Protein AF-A0AAX1L920-F1 (afdb_monomer)

Sequence (175 aa):
MSAHVWQLAPGLVCVRVVDLHGAIIKRVLVNVTGPQLYPQFIVGMAAKPRRCLRYFLGAFAADVTVYPSVESWAKEHAPAGSAGAGVDVRALESRWLGPLLAGEVTQKELTSQAAITGVVQAAEVARNELTGKPWYRVSVDCGLPVTLALPASTFPRPRPGTIVHGEVFMTGSAT

Nearest PDB structures (foldseek):
  6s1c-assembly2_E  TM=6.884E-01  e=4.121E+00  Saccharomyces cerevisiae S288C
  6s2f-assembly1_A  TM=7.501E-01  e=7.614E+00  Saccharomyces cerevisiae S288C
  5om7-assembly1_A  TM=3.266E-01  e=3.486E+00  Homo sapiens
  2r9y-assembly1_A  TM=3.079E-01  e=6.440E+00  Mus musculus
  1as4-assembly1_A  TM=2.930E-01  e=9.519E+00  Homo sapiens

Organism: NCBI:txid39791

Structure (mmCIF, N/CA/C/O backbone):
data_AF-A0AAX1L920-F1
#
_entry.id   AF-A0AAX1L920-F1
#
loop_
_atom_site.group_PDB
_atom_site.id
_atom_site.type_symbol
_atom_site.label_atom_id
_atom_site.label_alt_id
_atom_site.label_comp_id
_atom_site.label_asym_id
_atom_site.label_entity_id
_atom_site.label_seq_id
_atom_site.pdbx_PDB_ins_code
_atom_site.Cartn_x
_atom_site.Cartn_y
_atom_site.Cartn_z
_atom_site.occupancy
_atom_site.B_iso_or_equiv
_atom_site.auth_seq_id
_atom_site.auth_comp_id
_atom_site.auth_asym_id
_atom_site.auth_atom_id
_atom_site.pdbx_PDB_model_num
ATOM 1 N N . MET A 1 1 ? -1.193 -15.835 -8.349 1.00 85.25 1 MET A N 1
ATOM 2 C CA . MET A 1 1 ? -0.632 -14.502 -8.662 1.00 85.25 1 MET A CA 1
ATOM 3 C C . MET A 1 1 ? 0.865 -14.525 -8.390 1.00 85.25 1 MET A C 1
ATOM 5 O O . MET A 1 1 ? 1.302 -15.331 -7.576 1.00 85.25 1 MET A O 1
ATOM 9 N N . SER A 1 2 ? 1.646 -13.676 -9.051 1.00 92.12 2 SER A N 1
ATOM 10 C CA . SER A 1 2 ? 3.065 -13.453 -8.735 1.00 92.12 2 SER A CA 1
ATOM 11 C C . SER A 1 2 ? 3.446 -11.991 -8.951 1.00 92.12 2 SER A C 1
ATOM 13 O O . SER A 1 2 ? 2.766 -11.280 -9.687 1.00 92.12 2 SER A O 1
ATOM 15 N N . ALA A 1 3 ? 4.537 -11.542 -8.339 1.00 93.62 3 ALA A N 1
ATOM 16 C CA . ALA A 1 3 ? 5.082 -10.205 -8.543 1.00 93.62 3 ALA A CA 1
ATOM 17 C C . ALA A 1 3 ? 6.299 -10.251 -9.476 1.00 93.62 3 ALA A C 1
ATOM 19 O O . ALA A 1 3 ? 7.203 -11.063 -9.288 1.00 93.62 3 ALA A O 1
ATOM 20 N N . HIS A 1 4 ? 6.326 -9.385 -10.486 1.00 94.25 4 HIS A N 1
ATOM 21 C CA . HIS A 1 4 ? 7.479 -9.152 -11.356 1.00 94.25 4 HIS A CA 1
ATOM 22 C C . HIS A 1 4 ? 8.114 -7.822 -10.968 1.00 94.25 4 HIS A C 1
ATOM 24 O O . HIS A 1 4 ? 7.468 -6.775 -11.065 1.00 94.25 4 HIS A O 1
ATOM 30 N N . VAL A 1 5 ? 9.359 -7.879 -10.503 1.00 93.69 5 VAL A N 1
ATOM 31 C CA . VAL A 1 5 ? 10.010 -6.768 -9.809 1.00 93.69 5 VAL A CA 1
ATOM 32 C C . VAL A 1 5 ? 11.318 -6.393 -10.496 1.00 93.69 5 VAL A C 1
ATOM 34 O O . VAL A 1 5 ? 12.129 -7.258 -10.840 1.00 93.69 5 VAL A O 1
ATOM 37 N N . TRP A 1 6 ? 11.509 -5.089 -10.665 1.00 92.06 6 TRP A N 1
ATOM 38 C CA . TRP A 1 6 ? 12.692 -4.462 -11.257 1.00 92.06 6 TRP A CA 1
ATOM 39 C C . TRP A 1 6 ? 13.016 -3.204 -10.479 1.00 92.06 6 TRP A C 1
ATOM 41 O O . TRP A 1 6 ? 12.118 -2.480 -10.050 1.00 92.06 6 TRP A O 1
ATOM 51 N N . GLN A 1 7 ? 14.297 -2.924 -10.351 1.00 91.50 7 GLN A N 1
ATOM 52 C CA . GLN A 1 7 ? 14.788 -1.729 -9.705 1.00 91.50 7 GLN A CA 1
ATOM 53 C C . GLN A 1 7 ? 14.771 -0.553 -10.685 1.00 91.50 7 GLN A C 1
ATOM 55 O O . GLN A 1 7 ? 15.333 -0.654 -11.768 1.00 91.50 7 GLN A O 1
ATOM 60 N N . LEU A 1 8 ? 14.135 0.559 -10.311 1.00 88.12 8 LEU A N 1
ATOM 61 C CA . LEU A 1 8 ? 14.178 1.807 -11.087 1.00 88.12 8 LEU A CA 1
ATOM 62 C C . LEU A 1 8 ? 15.271 2.753 -10.583 1.00 88.12 8 LEU A C 1
ATOM 64 O O . LEU A 1 8 ? 15.829 3.513 -11.362 1.00 88.12 8 LEU A O 1
ATOM 68 N N . ALA A 1 9 ? 15.574 2.697 -9.287 1.00 86.75 9 ALA A N 1
ATOM 69 C CA . ALA A 1 9 ? 16.644 3.447 -8.637 1.00 86.75 9 ALA A CA 1
ATOM 70 C C . ALA A 1 9 ? 17.142 2.670 -7.399 1.00 86.75 9 ALA A C 1
ATOM 72 O O . ALA A 1 9 ? 16.460 1.747 -6.940 1.00 86.75 9 ALA A O 1
ATOM 73 N N . PRO A 1 10 ? 18.319 2.979 -6.825 1.00 86.19 10 PRO A N 1
ATOM 74 C CA . PRO A 1 10 ? 18.742 2.471 -5.513 1.00 86.19 10 PRO A CA 1
ATOM 75 C C . PRO A 1 10 ? 17.611 2.498 -4.472 1.00 86.19 10 PRO A C 1
ATOM 77 O O . PRO A 1 10 ? 17.107 3.559 -4.131 1.00 86.19 10 PRO A O 1
ATOM 80 N N . GLY A 1 11 ? 17.180 1.321 -4.005 1.00 90.81 11 GLY A N 1
ATOM 81 C CA . GLY A 1 11 ? 16.119 1.183 -2.996 1.00 90.81 11 GLY A CA 1
ATOM 82 C C . GLY A 1 11 ? 14.674 1.318 -3.496 1.00 90.81 11 GLY A C 1
ATOM 83 O O . GLY A 1 11 ? 13.769 1.025 -2.722 1.00 90.81 11 GLY A O 1
ATOM 84 N N . LEU A 1 12 ? 14.436 1.677 -4.764 1.00 93.88 12 LEU A N 1
ATOM 85 C CA . LEU A 1 12 ? 13.095 1.849 -5.339 1.00 93.88 12 LEU A CA 1
ATOM 86 C C . LEU A 1 12 ? 12.853 0.865 -6.488 1.00 93.88 12 LEU A C 1
ATOM 88 O O . LEU A 1 12 ? 13.589 0.837 -7.481 1.00 93.88 12 LEU A O 1
ATOM 92 N N . VAL A 1 13 ? 11.782 0.081 -6.382 1.00 94.25 13 VAL A N 1
ATOM 93 C CA . VAL A 1 13 ? 11.406 -0.921 -7.384 1.00 94.25 13 VAL A CA 1
ATOM 94 C C . VAL A 1 13 ? 10.030 -0.644 -7.974 1.00 94.25 13 VAL A C 1
ATOM 96 O O . VAL A 1 13 ? 9.131 -0.148 -7.299 1.00 94.25 13 VAL A O 1
ATOM 99 N N . CYS A 1 14 ? 9.843 -1.023 -9.235 1.00 93.50 14 CYS A N 1
ATOM 100 C CA . CYS A 1 14 ? 8.522 -1.185 -9.821 1.00 93.50 14 CYS A CA 1
ATOM 101 C C . CYS A 1 14 ? 8.067 -2.628 -9.608 1.00 93.50 14 CYS A C 1
ATOM 103 O O . CYS A 1 14 ? 8.700 -3.570 -10.091 1.00 93.50 14 CYS A O 1
ATOM 105 N N . VAL A 1 15 ? 6.950 -2.793 -8.905 1.00 95.00 15 VAL A N 1
ATOM 106 C CA . VAL A 1 15 ? 6.288 -4.078 -8.700 1.00 95.00 15 VAL A CA 1
ATOM 107 C C . VAL A 1 15 ? 5.116 -4.166 -9.662 1.00 95.00 15 VAL A C 1
ATOM 109 O O . VAL A 1 15 ? 4.197 -3.347 -9.619 1.00 95.00 15 VAL A O 1
ATOM 112 N N . ARG A 1 16 ? 5.130 -5.175 -10.533 1.00 94.31 16 ARG A N 1
ATOM 113 C CA . ARG A 1 16 ? 3.974 -5.551 -11.350 1.00 94.31 16 ARG A CA 1
ATOM 114 C C . ARG A 1 16 ? 3.344 -6.791 -10.743 1.00 94.31 16 ARG A C 1
ATOM 116 O O . ARG A 1 16 ? 3.983 -7.840 -10.713 1.00 94.31 16 ARG A O 1
ATOM 123 N N . VAL A 1 17 ? 2.113 -6.676 -10.264 1.00 93.31 17 VAL A N 1
ATOM 124 C CA . VAL A 1 17 ? 1.342 -7.831 -9.802 1.00 93.31 17 VAL A CA 1
ATOM 125 C C . VAL A 1 17 ? 0.670 -8.459 -11.008 1.00 93.31 17 VAL A C 1
ATOM 127 O O . VAL A 1 17 ? 0.015 -7.769 -11.788 1.00 93.31 17 VAL A O 1
ATOM 130 N N . VAL A 1 18 ? 0.878 -9.758 -11.168 1.00 93.69 18 VAL A N 1
ATOM 131 C CA . VAL A 1 18 ? 0.466 -10.528 -12.336 1.00 93.69 18 VAL A CA 1
ATOM 132 C C . VAL A 1 18 ? -0.430 -11.678 -11.889 1.00 93.69 18 VAL A C 1
ATOM 134 O O . VAL A 1 18 ? -0.163 -12.330 -10.869 1.00 93.69 18 VAL A O 1
ATOM 137 N N . ASP A 1 19 ? -1.502 -11.920 -12.636 1.00 91.50 19 ASP A N 1
ATOM 138 C CA . ASP A 1 19 ? -2.401 -13.049 -12.409 1.00 91.50 19 ASP A CA 1
ATOM 139 C C . ASP A 1 19 ? -1.774 -14.394 -12.844 1.00 91.50 19 ASP A C 1
ATOM 141 O O . ASP A 1 19 ? -0.564 -14.505 -13.057 1.00 91.50 19 ASP A O 1
ATOM 145 N N . LEU A 1 20 ? -2.577 -15.461 -12.897 1.00 88.44 20 LEU A N 1
ATOM 146 C CA . LEU A 1 20 ? -2.112 -16.786 -13.330 1.00 88.44 20 LEU A CA 1
ATOM 147 C C . LEU A 1 20 ? -1.902 -16.892 -14.851 1.00 88.44 20 LEU A C 1
ATOM 149 O O . LEU A 1 20 ? -1.167 -17.773 -15.290 1.00 88.44 20 LEU A O 1
ATOM 153 N N . HIS A 1 21 ? -2.507 -15.999 -15.636 1.00 89.12 21 HIS A N 1
ATOM 154 C CA . HIS A 1 21 ? -2.454 -15.978 -17.099 1.00 89.12 21 HIS A CA 1
ATOM 155 C C . HIS A 1 21 ? -1.385 -15.024 -17.649 1.00 89.12 21 HIS A C 1
ATOM 157 O O . HIS A 1 21 ? -1.159 -14.980 -18.856 1.00 89.12 21 HIS A O 1
ATOM 163 N N . GLY A 1 22 ? -0.700 -14.275 -16.783 1.00 84.88 22 GLY A N 1
ATOM 164 C CA . GLY A 1 22 ? 0.319 -13.310 -17.188 1.00 84.88 22 GLY A CA 1
ATOM 165 C C . GLY A 1 22 ? -0.207 -11.882 -17.360 1.00 84.88 22 GLY A C 1
ATOM 166 O O . GLY A 1 22 ? 0.579 -10.994 -17.699 1.00 84.88 22 GLY A O 1
ATOM 167 N N . ALA A 1 23 ? -1.494 -11.629 -17.098 1.00 91.31 23 ALA A N 1
ATOM 168 C CA . ALA A 1 23 ? -2.071 -10.296 -17.179 1.00 91.31 23 ALA A CA 1
ATOM 169 C C . ALA A 1 23 ? -1.664 -9.451 -15.965 1.00 91.31 23 ALA A C 1
ATOM 171 O O . ALA A 1 23 ? -1.627 -9.917 -14.822 1.00 91.31 23 ALA A O 1
ATOM 172 N N . ILE A 1 24 ? -1.334 -8.185 -16.218 1.00 91.19 24 ILE A N 1
ATOM 173 C CA . ILE A 1 24 ? -0.936 -7.244 -15.169 1.00 91.19 24 ILE A CA 1
ATOM 174 C C . ILE A 1 24 ? -2.198 -6.759 -14.457 1.00 91.19 24 ILE A C 1
ATOM 176 O O . ILE A 1 24 ? -2.987 -6.023 -15.039 1.00 91.19 24 ILE A O 1
ATOM 180 N N . ILE A 1 25 ? -2.335 -7.125 -13.184 1.00 91.81 25 ILE A N 1
ATOM 181 C CA . ILE A 1 25 ? -3.413 -6.668 -12.300 1.00 91.81 25 ILE A CA 1
ATOM 182 C C . ILE A 1 25 ? -3.124 -5.241 -11.827 1.00 91.81 25 ILE A C 1
ATOM 184 O O . ILE A 1 25 ? -3.997 -4.378 -11.820 1.00 91.81 25 ILE A O 1
ATOM 188 N N . LYS A 1 26 ? -1.879 -4.980 -11.408 1.00 92.12 26 LYS A N 1
ATOM 189 C CA . LYS A 1 26 ? -1.498 -3.693 -10.819 1.00 92.12 26 LYS A CA 1
ATOM 190 C C . LYS A 1 26 ? -0.023 -3.384 -11.018 1.00 92.12 26 LYS A C 1
ATOM 192 O O . LYS A 1 26 ? 0.807 -4.288 -11.135 1.00 92.12 26 LYS A O 1
ATOM 197 N N . ARG A 1 27 ? 0.307 -2.094 -11.006 1.00 93.56 27 ARG A N 1
ATOM 198 C CA . ARG A 1 27 ? 1.680 -1.585 -10.966 1.00 93.56 27 ARG A CA 1
ATOM 199 C C . ARG A 1 27 ? 1.807 -0.607 -9.806 1.00 93.56 27 ARG A C 1
ATOM 201 O O . ARG A 1 27 ? 0.948 0.255 -9.651 1.00 93.56 27 ARG A O 1
ATOM 208 N N . VAL A 1 28 ? 2.866 -0.733 -9.016 1.00 94.88 28 VAL A N 1
ATOM 209 C CA . VAL A 1 28 ? 3.131 0.165 -7.885 1.00 94.88 28 VAL A CA 1
ATOM 210 C C . VAL A 1 28 ? 4.637 0.356 -7.700 1.00 94.88 28 VAL A C 1
ATOM 212 O O . VAL A 1 28 ? 5.413 -0.573 -7.937 1.00 94.88 28 VAL A O 1
ATOM 215 N N . LEU A 1 29 ? 5.056 1.570 -7.331 1.00 95.62 29 LEU A N 1
ATOM 216 C CA . LEU A 1 29 ? 6.435 1.861 -6.934 1.00 95.62 29 LEU A CA 1
ATOM 217 C C . LEU A 1 29 ? 6.600 1.642 -5.441 1.00 95.62 29 LEU A C 1
ATOM 219 O O . LEU A 1 29 ? 5.746 2.048 -4.661 1.00 95.62 29 LEU A O 1
ATOM 223 N N . VAL A 1 30 ? 7.683 0.979 -5.053 1.00 96.75 30 VAL A N 1
ATOM 224 C CA . VAL A 1 30 ? 7.831 0.435 -3.706 1.00 96.75 30 VAL A CA 1
ATOM 225 C C . VAL A 1 30 ? 9.271 0.582 -3.228 1.00 96.75 30 VAL A C 1
ATOM 227 O O . VAL A 1 30 ? 10.200 0.246 -3.962 1.00 96.75 30 VAL A O 1
ATOM 230 N N . ASN A 1 31 ? 9.456 1.051 -1.992 1.00 96.62 31 ASN A N 1
ATOM 231 C CA . ASN A 1 31 ? 10.765 1.046 -1.344 1.00 96.62 31 ASN A CA 1
ATOM 232 C C . ASN A 1 31 ? 11.112 -0.359 -0.835 1.00 96.62 31 ASN A C 1
ATOM 234 O O . ASN A 1 31 ? 10.268 -1.056 -0.275 1.00 96.62 31 ASN A O 1
ATOM 238 N N . VAL A 1 32 ? 12.363 -0.775 -1.002 1.00 95.06 32 VAL A N 1
ATOM 239 C CA . VAL A 1 32 ? 12.861 -2.087 -0.567 1.00 95.06 32 VAL A CA 1
ATOM 240 C C . VAL A 1 32 ? 14.163 -1.937 0.209 1.00 95.06 32 VAL A C 1
ATOM 242 O O . VAL A 1 32 ? 14.987 -1.078 -0.092 1.00 95.06 32 VAL A O 1
ATOM 245 N N . THR A 1 33 ? 14.383 -2.817 1.183 1.00 87.94 33 THR A N 1
ATOM 246 C CA . THR A 1 33 ? 15.608 -2.831 2.001 1.00 87.94 33 THR A CA 1
ATOM 247 C C . THR A 1 33 ? 16.757 -3.620 1.365 1.00 87.94 33 THR A C 1
ATOM 249 O O . THR A 1 33 ? 17.911 -3.397 1.710 1.00 87.94 33 THR A O 1
ATOM 252 N N . GLY A 1 34 ? 16.468 -4.514 0.414 1.00 87.44 34 GLY A N 1
ATOM 253 C CA . GLY A 1 34 ? 17.470 -5.282 -0.334 1.00 87.44 34 GLY A CA 1
ATOM 254 C C . GLY A 1 34 ? 17.419 -4.990 -1.834 1.00 87.44 34 GLY A C 1
ATOM 255 O O . GLY A 1 34 ? 16.925 -5.834 -2.571 1.00 87.44 34 GLY A O 1
ATOM 256 N N . PRO A 1 35 ? 17.866 -3.822 -2.325 1.00 87.81 35 PRO A N 1
ATOM 257 C CA . PRO A 1 35 ? 17.784 -3.475 -3.748 1.00 87.81 35 PRO A CA 1
ATOM 258 C C . PRO A 1 35 ? 18.561 -4.424 -4.674 1.00 87.81 35 PRO A C 1
ATOM 260 O O . PRO A 1 35 ? 18.089 -4.719 -5.766 1.00 87.81 35 PRO A O 1
ATOM 263 N N . GLN A 1 36 ? 19.691 -4.974 -4.217 1.00 87.88 36 GLN A N 1
ATOM 264 C CA . GLN A 1 36 ? 20.548 -5.922 -4.950 1.00 87.88 36 GLN A CA 1
ATOM 265 C C . GLN A 1 36 ? 19.838 -7.219 -5.358 1.00 87.88 36 GLN A C 1
ATOM 267 O O . GLN A 1 36 ? 20.315 -7.984 -6.189 1.00 87.88 36 GLN A O 1
ATOM 272 N N . LEU A 1 37 ? 18.691 -7.480 -4.739 1.00 87.75 37 LEU A N 1
ATOM 273 C CA . LEU A 1 37 ? 17.842 -8.622 -5.014 1.00 87.75 37 LEU A CA 1
ATOM 274 C C . LEU A 1 37 ? 17.065 -8.494 -6.325 1.00 87.75 37 LEU A C 1
ATOM 276 O O . LEU A 1 37 ? 16.432 -9.475 -6.724 1.00 87.75 37 LEU A O 1
ATOM 280 N N . TYR A 1 38 ? 17.062 -7.320 -6.956 1.00 90.06 38 TYR A N 1
ATOM 281 C CA . TYR A 1 38 ? 16.257 -7.021 -8.132 1.00 90.06 38 TYR A CA 1
ATOM 282 C C . TYR A 1 38 ? 17.140 -6.493 -9.268 1.00 90.06 38 TYR A C 1
ATOM 284 O O . TYR A 1 38 ? 18.037 -5.688 -9.027 1.00 90.06 38 TYR A O 1
ATOM 292 N N . PRO A 1 39 ? 16.892 -6.915 -10.517 1.00 88.56 39 PRO A N 1
ATOM 293 C CA . PRO A 1 39 ? 17.635 -6.408 -11.662 1.00 88.56 39 PRO A CA 1
ATOM 294 C C . PRO A 1 39 ? 17.304 -4.931 -11.901 1.00 88.56 39 PRO A C 1
ATOM 296 O O . PRO A 1 39 ? 16.141 -4.528 -11.798 1.00 88.56 39 PRO A O 1
ATOM 299 N N . GLN A 1 40 ? 18.316 -4.137 -12.247 1.00 84.31 40 GLN A N 1
ATOM 300 C CA . GLN A 1 40 ? 18.138 -2.734 -12.616 1.00 84.31 40 GLN A CA 1
ATOM 301 C C . GLN A 1 40 ? 17.472 -2.606 -13.982 1.00 84.31 40 GLN A C 1
ATOM 303 O O . GLN A 1 40 ? 17.884 -3.224 -14.964 1.00 84.31 40 GLN A O 1
ATOM 308 N N . PHE A 1 41 ? 16.426 -1.791 -14.032 1.00 76.25 41 PHE A N 1
ATOM 309 C CA . PHE A 1 41 ? 15.775 -1.390 -15.259 1.00 76.25 41 PHE A CA 1
ATOM 310 C C . PHE A 1 41 ? 16.574 -0.256 -15.895 1.00 76.25 41 PHE A C 1
ATOM 312 O O . PHE A 1 41 ? 16.572 0.880 -15.416 1.00 76.25 41 PHE A O 1
ATOM 319 N N . ILE A 1 42 ? 17.236 -0.583 -16.999 1.00 67.25 42 ILE A N 1
ATOM 320 C CA . ILE A 1 42 ? 17.942 0.374 -17.842 1.00 67.25 42 ILE A CA 1
ATOM 321 C C . ILE A 1 42 ? 17.070 0.598 -19.078 1.00 67.25 42 ILE A C 1
ATOM 323 O O . ILE A 1 42 ? 16.761 -0.350 -19.803 1.00 67.25 42 ILE A O 1
ATOM 327 N N . VAL A 1 43 ? 16.645 1.844 -19.303 1.00 56.59 43 VAL A N 1
ATOM 328 C CA . VAL A 1 43 ? 15.851 2.224 -20.481 1.00 56.59 43 VAL A CA 1
ATOM 329 C C . VAL A 1 43 ? 16.619 1.817 -21.744 1.00 56.59 43 VAL A C 1
ATOM 331 O O . VAL A 1 43 ? 17.773 2.196 -21.916 1.00 56.59 43 VAL A O 1
ATOM 334 N N . GLY A 1 44 ? 15.992 1.010 -22.605 1.00 54.84 44 GLY A N 1
ATOM 335 C CA . GLY A 1 44 ? 16.615 0.470 -23.821 1.00 54.84 44 GLY A CA 1
ATOM 336 C C . GLY A 1 44 ? 17.275 -0.907 -23.668 1.00 54.84 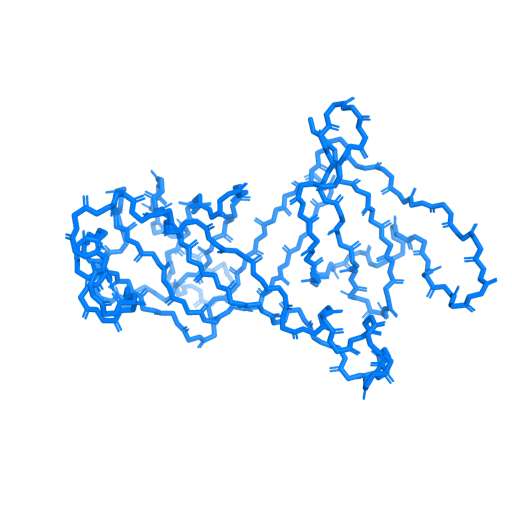44 GLY A C 1
ATOM 337 O O . GLY A 1 44 ? 17.655 -1.497 -24.675 1.00 54.84 44 GLY A O 1
ATOM 338 N N . MET A 1 45 ? 17.357 -1.471 -22.456 1.00 55.94 45 MET A N 1
ATOM 339 C CA . MET A 1 45 ? 17.816 -2.848 -22.243 1.00 55.94 45 MET A CA 1
ATOM 340 C C . MET A 1 45 ? 16.681 -3.754 -21.762 1.00 55.94 45 MET A C 1
ATOM 342 O O . MET A 1 45 ? 15.988 -3.468 -20.787 1.00 55.94 45 MET A O 1
ATOM 346 N N . ALA A 1 46 ? 16.522 -4.902 -22.422 1.00 57.09 46 ALA A N 1
ATOM 347 C CA . ALA A 1 46 ? 15.567 -5.934 -22.035 1.00 57.09 46 ALA A CA 1
ATOM 348 C C . ALA A 1 46 ? 16.076 -6.741 -20.822 1.00 57.09 46 ALA A C 1
ATOM 350 O O . ALA A 1 46 ? 16.416 -7.919 -20.933 1.00 57.09 46 ALA A O 1
ATOM 351 N N . ALA A 1 47 ? 16.147 -6.117 -19.645 1.00 68.50 47 ALA A N 1
ATOM 352 C CA . ALA A 1 47 ? 16.354 -6.853 -18.401 1.00 68.50 47 ALA A CA 1
ATOM 353 C C . ALA A 1 47 ? 15.090 -7.669 -18.079 1.00 68.50 47 ALA A C 1
ATOM 355 O O . ALA A 1 47 ? 13.985 -7.134 -18.130 1.00 68.50 47 ALA A O 1
ATOM 356 N N . LYS A 1 48 ? 15.233 -8.964 -17.757 1.00 82.75 48 LYS A N 1
ATOM 357 C CA . LYS A 1 48 ? 14.120 -9.815 -17.285 1.00 82.75 48 LYS A CA 1
ATOM 358 C C . LYS A 1 48 ? 13.793 -9.495 -15.821 1.00 82.75 48 LYS A C 1
ATOM 360 O O . LYS A 1 48 ? 14.715 -9.198 -15.068 1.00 82.75 48 LYS A O 1
ATOM 365 N N . PRO A 1 49 ? 12.523 -9.589 -15.385 1.00 88.94 49 PRO A N 1
ATOM 366 C CA . PRO A 1 49 ? 12.164 -9.255 -14.012 1.00 88.94 49 PRO A CA 1
ATOM 367 C C . PRO A 1 49 ? 12.652 -10.336 -13.082 1.00 88.94 49 PRO A C 1
ATOM 369 O O . PRO A 1 49 ? 12.668 -11.515 -13.447 1.00 88.94 49 PRO A O 1
ATOM 372 N N . ARG A 1 50 ? 12.867 -9.969 -11.821 1.00 91.81 50 ARG A N 1
ATOM 373 C CA . ARG A 1 50 ? 12.774 -10.982 -10.783 1.00 91.81 50 ARG A CA 1
ATOM 374 C C . ARG A 1 50 ? 11.309 -11.351 -10.589 1.00 91.81 50 ARG A C 1
ATOM 376 O O . ARG A 1 50 ? 10.486 -10.503 -10.250 1.00 91.81 50 ARG A O 1
ATOM 383 N N . ARG A 1 51 ? 10.992 -12.629 -10.776 1.00 93.50 51 ARG A N 1
ATOM 384 C CA . ARG A 1 51 ? 9.687 -13.192 -10.427 1.00 93.50 51 ARG A CA 1
ATOM 385 C C . ARG A 1 51 ? 9.686 -13.629 -8.963 1.00 93.50 51 ARG A C 1
ATOM 387 O O . ARG A 1 51 ? 10.529 -14.418 -8.547 1.00 93.50 51 ARG A O 1
ATOM 394 N N . CYS A 1 52 ? 8.713 -13.146 -8.205 1.00 92.94 52 CYS A N 1
ATOM 395 C CA . CYS A 1 52 ? 8.486 -13.471 -6.802 1.00 92.94 52 CYS A CA 1
ATOM 396 C C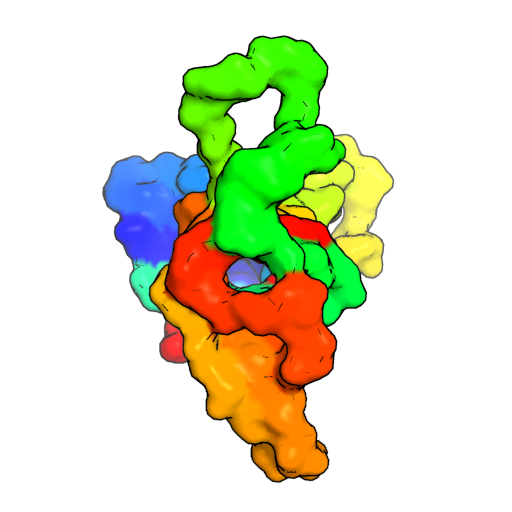 . CYS A 1 52 ? 7.115 -14.143 -6.664 1.00 92.94 52 CYS A C 1
ATOM 398 O O . CYS A 1 52 ? 6.090 -13.545 -6.994 1.00 92.94 52 CYS A O 1
ATOM 400 N N . LEU A 1 53 ? 7.084 -15.390 -6.185 1.00 91.69 53 LEU A N 1
ATOM 401 C CA . LEU A 1 53 ? 5.825 -16.102 -5.912 1.00 91.69 53 LEU A CA 1
ATOM 402 C C . LEU A 1 53 ? 5.149 -15.603 -4.631 1.00 91.69 53 LEU A C 1
ATOM 404 O O . LEU A 1 53 ? 3.929 -15.641 -4.518 1.00 91.69 53 LEU A O 1
ATOM 408 N N . ARG A 1 54 ? 5.950 -15.113 -3.683 1.00 91.31 54 ARG A N 1
ATOM 409 C CA . ARG A 1 54 ? 5.503 -14.455 -2.458 1.00 91.31 54 ARG A CA 1
ATOM 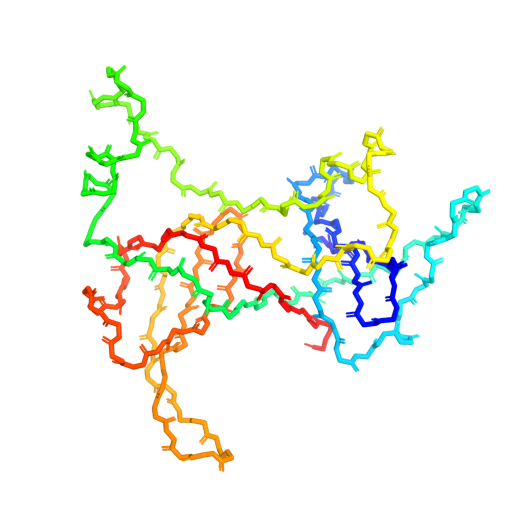410 C C . ARG A 1 54 ? 6.130 -13.070 -2.433 1.00 91.31 54 ARG A C 1
ATOM 412 O O . ARG A 1 54 ? 7.344 -12.939 -2.576 1.00 91.31 54 ARG A O 1
ATOM 419 N N . TYR A 1 55 ? 5.288 -12.052 -2.350 1.00 94.00 55 TYR A N 1
ATOM 420 C CA . TYR A 1 55 ? 5.709 -10.664 -2.251 1.00 94.00 55 TYR A CA 1
ATOM 421 C C . TYR A 1 55 ? 4.710 -9.937 -1.363 1.00 94.00 55 TYR A C 1
ATOM 423 O O . TYR A 1 55 ? 3.506 -9.988 -1.613 1.00 94.00 55 TYR A O 1
ATOM 431 N N . PHE A 1 56 ? 5.209 -9.304 -0.313 1.00 94.88 56 PHE A N 1
ATOM 432 C CA . PHE A 1 56 ? 4.410 -8.620 0.688 1.00 94.88 56 PHE A CA 1
ATOM 433 C C . PHE A 1 56 ? 4.493 -7.123 0.447 1.00 94.88 56 PHE A C 1
ATOM 435 O O . PHE A 1 56 ? 5.591 -6.578 0.334 1.00 94.88 56 PHE A O 1
ATOM 442 N N . LEU A 1 57 ? 3.335 -6.472 0.374 1.00 97.06 57 LEU A N 1
ATOM 443 C CA . LEU A 1 57 ? 3.233 -5.022 0.291 1.00 97.06 57 LEU A CA 1
ATOM 444 C C . LEU A 1 57 ? 2.952 -4.456 1.680 1.00 97.06 57 LEU A C 1
ATOM 446 O O . LEU A 1 57 ? 2.034 -4.891 2.380 1.00 97.06 57 LEU A O 1
ATOM 450 N N . GLY A 1 58 ? 3.750 -3.471 2.059 1.00 97.38 58 GLY A N 1
ATOM 451 C CA . GLY A 1 58 ? 3.524 -2.632 3.219 1.00 97.38 58 GLY A CA 1
ATOM 452 C C . GLY A 1 58 ? 3.389 -1.170 2.812 1.00 97.38 58 GLY A C 1
ATOM 453 O O . GLY A 1 58 ? 3.724 -0.783 1.692 1.00 97.38 58 GLY A O 1
ATOM 454 N N . ALA A 1 59 ? 2.913 -0.350 3.734 1.00 98.00 59 ALA A N 1
ATOM 455 C CA . ALA A 1 59 ? 2.774 1.079 3.537 1.00 98.00 59 ALA A CA 1
ATOM 456 C C . ALA A 1 59 ? 2.911 1.820 4.871 1.00 98.00 59 ALA A C 1
ATOM 458 O O . ALA A 1 59 ? 2.500 1.312 5.916 1.00 98.00 59 ALA A O 1
ATOM 459 N N . PHE A 1 60 ? 3.449 3.034 4.825 1.00 96.06 60 PHE A N 1
ATOM 460 C CA . PHE A 1 60 ? 3.435 3.980 5.940 1.00 96.06 60 PHE A CA 1
ATOM 461 C C . PHE A 1 60 ? 2.523 5.145 5.575 1.00 96.06 60 PHE A C 1
ATOM 463 O O . PHE A 1 60 ? 2.655 5.699 4.483 1.00 96.06 60 PHE A O 1
ATOM 470 N N . ALA A 1 61 ? 1.608 5.512 6.469 1.00 96.19 61 ALA A N 1
ATOM 471 C CA . ALA A 1 61 ? 0.747 6.667 6.251 1.00 96.19 61 ALA A CA 1
ATOM 472 C C . ALA A 1 61 ? 1.554 7.968 6.208 1.00 96.19 61 ALA A C 1
ATOM 474 O O . ALA A 1 61 ? 2.320 8.252 7.129 1.00 96.19 61 ALA A O 1
ATOM 475 N N . ALA A 1 62 ? 1.367 8.737 5.135 1.00 94.31 62 ALA A N 1
ATOM 476 C CA . ALA A 1 62 ? 1.848 10.109 5.030 1.00 94.31 62 ALA A CA 1
ATOM 477 C C . ALA A 1 62 ? 0.730 11.073 5.443 1.00 94.31 62 ALA A C 1
ATOM 479 O O . ALA A 1 62 ? 0.916 11.883 6.345 1.00 94.31 62 ALA A O 1
ATOM 480 N N . ASP A 1 63 ? -0.441 10.909 4.829 1.00 95.44 63 ASP A N 1
ATOM 481 C CA . ASP A 1 63 ? -1.664 11.642 5.143 1.00 95.44 63 ASP A CA 1
ATOM 482 C C . ASP A 1 63 ? -2.856 10.721 4.867 1.00 95.44 63 ASP A C 1
ATOM 484 O O . ASP A 1 63 ? -3.245 10.527 3.720 1.00 95.44 63 ASP A O 1
ATOM 488 N N . VAL A 1 64 ? -3.355 10.040 5.902 1.00 96.88 64 VAL A N 1
ATOM 489 C CA . VAL A 1 64 ? -4.412 9.027 5.767 1.00 96.88 64 VAL A CA 1
ATOM 490 C C . VAL A 1 64 ? -5.524 9.308 6.758 1.00 96.88 64 VAL A C 1
ATOM 492 O O . VAL A 1 64 ? -5.298 9.368 7.969 1.00 96.88 64 VAL A O 1
ATOM 495 N N . THR A 1 65 ? -6.741 9.352 6.228 1.00 97.25 65 THR A N 1
ATOM 496 C CA . THR A 1 65 ? -7.977 9.452 6.995 1.00 97.25 65 THR A CA 1
ATOM 497 C C . THR A 1 65 ? -8.646 8.086 7.083 1.00 97.25 65 THR A C 1
ATOM 499 O O . THR A 1 65 ? -8.678 7.313 6.121 1.00 97.25 65 THR A O 1
ATOM 502 N N . VAL A 1 66 ? -9.180 7.776 8.265 1.00 97.50 66 VAL A N 1
ATOM 503 C CA . VAL A 1 66 ? -10.011 6.590 8.480 1.00 97.50 66 VAL A CA 1
ATOM 504 C C . VAL A 1 66 ? -11.469 7.019 8.463 1.00 97.50 66 VAL A C 1
ATOM 506 O O . VAL A 1 66 ? -11.871 7.912 9.199 1.00 97.50 66 VAL A O 1
ATOM 509 N N . TYR A 1 67 ? -12.283 6.346 7.668 1.00 96.31 67 TYR A N 1
ATOM 510 C CA . TYR A 1 67 ? -13.718 6.556 7.605 1.00 96.31 67 TYR A CA 1
ATOM 511 C C . TYR A 1 67 ? -14.443 5.401 8.297 1.00 96.31 67 TYR A C 1
ATOM 513 O O . TYR A 1 67 ? -14.054 4.237 8.147 1.00 96.31 67 TYR A O 1
ATOM 521 N N . PRO A 1 68 ? -15.523 5.682 9.043 1.00 94.75 68 PRO A N 1
ATOM 522 C CA . PRO A 1 68 ? -16.253 4.656 9.776 1.00 94.75 68 PRO A CA 1
ATOM 523 C C . PRO A 1 68 ? -16.955 3.642 8.861 1.00 94.75 68 PRO A C 1
ATOM 525 O O . PRO A 1 68 ? -17.210 2.526 9.310 1.00 94.75 68 PRO A O 1
ATOM 528 N N . SER A 1 69 ? -17.259 4.013 7.611 1.00 90.94 69 SER A N 1
ATOM 529 C CA . SER A 1 69 ? -17.905 3.149 6.620 1.00 90.94 69 SER A CA 1
ATOM 530 C C . SER A 1 69 ? -17.691 3.651 5.185 1.00 90.94 69 SER A C 1
ATOM 532 O O . SER A 1 69 ? -17.235 4.780 4.975 1.00 90.94 69 SER A O 1
ATOM 534 N N . VAL A 1 70 ? -18.063 2.825 4.199 1.00 89.44 70 VAL A N 1
ATOM 535 C CA . VAL A 1 70 ? -18.065 3.189 2.770 1.00 89.44 70 VAL A CA 1
ATOM 536 C C . VAL A 1 70 ? -18.968 4.390 2.507 1.00 89.44 70 VAL A C 1
ATOM 538 O O . VAL A 1 70 ? -18.590 5.285 1.762 1.00 89.44 70 VAL A O 1
ATOM 541 N N . GLU A 1 71 ? -20.134 4.459 3.149 1.00 88.38 71 GLU A N 1
ATOM 542 C CA . GLU A 1 71 ? -21.082 5.561 2.967 1.00 88.38 71 GLU A CA 1
ATOM 543 C C . GLU A 1 71 ? -20.504 6.885 3.469 1.00 88.38 71 GLU A C 1
ATOM 545 O O . GLU A 1 71 ? -20.727 7.927 2.857 1.00 88.38 71 GLU A O 1
ATOM 550 N N . SER A 1 72 ? -19.753 6.859 4.576 1.00 90.31 72 SER A N 1
ATOM 551 C CA . SER A 1 72 ? -19.086 8.056 5.094 1.00 90.31 72 SER A CA 1
ATOM 552 C C . SER A 1 72 ? -18.007 8.554 4.142 1.00 90.31 72 SER A C 1
ATOM 554 O O . SER A 1 72 ? -17.933 9.752 3.903 1.00 90.31 72 SER A O 1
ATOM 556 N N . TRP A 1 73 ? -17.203 7.645 3.591 1.00 92.50 73 TRP A N 1
ATOM 557 C CA . TRP A 1 73 ? -16.192 7.976 2.589 1.00 92.50 73 TRP A CA 1
ATOM 558 C C . TRP A 1 73 ? -16.836 8.512 1.298 1.00 92.50 73 TRP A C 1
ATOM 560 O O . TRP A 1 73 ? -16.427 9.537 0.756 1.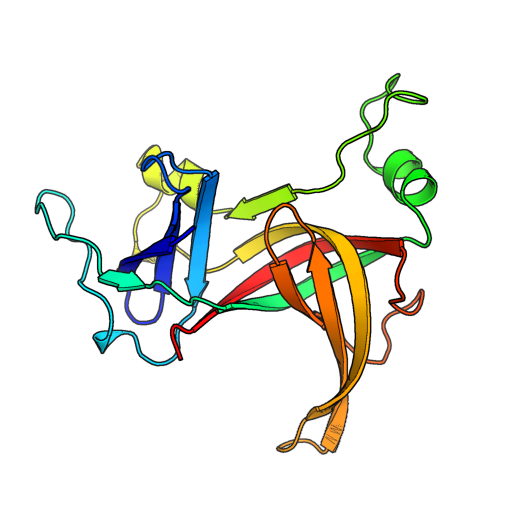00 92.50 73 TRP A O 1
ATOM 570 N N . ALA A 1 74 ? -17.916 7.874 0.840 1.00 89.00 74 ALA A N 1
ATOM 571 C CA . ALA A 1 74 ? -18.599 8.238 -0.396 1.00 89.00 74 ALA A CA 1
ATOM 572 C C . ALA A 1 74 ? -19.215 9.644 -0.347 1.00 89.00 74 ALA A C 1
ATOM 574 O O . ALA A 1 74 ? -19.239 10.327 -1.365 1.00 89.00 74 ALA A O 1
ATOM 575 N N . LYS A 1 75 ? -19.672 10.111 0.822 1.00 87.94 75 LYS A N 1
ATOM 576 C CA . LYS A 1 75 ? -20.185 11.485 0.984 1.00 87.94 75 LYS A CA 1
ATOM 577 C C . LYS A 1 75 ? -19.157 12.555 0.628 1.00 87.94 75 LYS A C 1
ATOM 579 O O . LYS A 1 75 ? -19.548 13.634 0.198 1.00 87.94 75 LYS A O 1
ATOM 584 N N . GLU A 1 76 ? -17.877 12.267 0.832 1.00 87.25 76 GLU A N 1
ATOM 585 C CA . GLU A 1 76 ? -16.804 13.231 0.612 1.00 87.25 76 GLU A CA 1
ATOM 586 C C . GLU A 1 76 ? -16.114 13.047 -0.740 1.00 87.25 76 GLU A C 1
ATOM 588 O O . GLU A 1 76 ? -15.508 13.995 -1.233 1.00 87.25 76 GLU A O 1
ATOM 593 N N . HIS A 1 77 ? -16.114 11.836 -1.310 1.00 84.94 77 HIS A N 1
ATOM 594 C CA . HIS A 1 77 ? -15.234 11.502 -2.442 1.00 84.94 77 HIS A CA 1
ATOM 595 C C . HIS A 1 77 ? -15.953 10.879 -3.639 1.00 84.94 77 HIS A C 1
ATOM 597 O O . HIS A 1 77 ? -15.367 10.783 -4.718 1.00 84.94 77 HIS A O 1
ATOM 603 N N . ALA A 1 78 ? -17.202 10.436 -3.486 1.00 71.44 78 ALA A N 1
ATOM 604 C CA . ALA A 1 78 ? -17.922 9.858 -4.608 1.00 71.44 78 ALA A CA 1
ATOM 605 C C . ALA A 1 78 ? -18.342 10.959 -5.604 1.00 71.44 78 ALA A C 1
ATOM 607 O O . ALA A 1 78 ? -18.735 12.052 -5.182 1.00 71.44 78 ALA A O 1
ATOM 608 N N . PRO A 1 79 ? -18.292 10.692 -6.923 1.00 67.06 79 PRO A N 1
ATOM 609 C CA . PRO A 1 79 ? -18.792 11.621 -7.928 1.00 67.06 79 PRO A CA 1
ATOM 610 C C . PRO A 1 79 ? -20.240 12.031 -7.638 1.00 67.06 79 PRO A C 1
ATOM 612 O O . PRO A 1 79 ? -21.069 11.206 -7.243 1.00 67.06 79 PRO A O 1
ATOM 615 N N . ALA A 1 80 ? -20.570 13.302 -7.870 1.00 62.03 80 ALA A N 1
ATOM 616 C CA . ALA A 1 80 ? -21.937 13.783 -7.706 1.00 62.03 80 ALA A CA 1
ATOM 617 C C . ALA A 1 80 ? -22.909 12.912 -8.529 1.00 62.03 80 ALA A C 1
ATOM 619 O O . ALA A 1 80 ? -22.773 12.798 -9.746 1.00 62.03 80 ALA A O 1
ATOM 620 N N . GLY A 1 81 ? -23.876 12.278 -7.856 1.00 56.75 81 GLY A N 1
ATOM 621 C CA . GLY A 1 81 ? -24.882 11.415 -8.488 1.00 56.75 81 GLY A CA 1
ATOM 622 C C . GLY A 1 81 ? -24.622 9.904 -8.421 1.00 56.75 81 GLY A C 1
ATOM 623 O O . GLY A 1 81 ? -25.487 9.145 -8.846 1.00 56.75 81 GLY A O 1
ATOM 624 N N . SER A 1 82 ? -23.510 9.431 -7.842 1.00 57.56 82 SER A N 1
ATOM 625 C CA . SER A 1 82 ? -23.261 7.987 -7.649 1.00 57.56 82 SER A CA 1
ATOM 626 C C . SER A 1 82 ? -23.810 7.424 -6.328 1.00 57.56 82 SER A C 1
ATOM 628 O O . SER A 1 82 ? -23.453 6.315 -5.925 1.00 57.56 82 SER A O 1
ATOM 630 N N . ALA A 1 83 ? -24.667 8.178 -5.631 1.00 44.75 83 ALA A N 1
ATOM 631 C CA . ALA A 1 83 ? -25.311 7.738 -4.398 1.00 44.75 83 ALA A CA 1
ATOM 632 C C . ALA A 1 83 ? -26.230 6.536 -4.686 1.00 44.75 83 ALA A C 1
ATOM 634 O O . ALA A 1 83 ? -27.306 6.690 -5.254 1.00 44.75 83 ALA A O 1
ATOM 635 N N . GLY A 1 84 ? -25.787 5.334 -4.310 1.00 50.84 84 GLY A N 1
ATOM 636 C CA . GLY A 1 84 ? -26.544 4.086 -4.468 1.00 50.84 84 GLY A CA 1
ATOM 637 C C . GLY A 1 84 ? -25.945 3.080 -5.453 1.00 50.84 84 GLY A C 1
ATOM 638 O O . GLY A 1 84 ? -26.355 1.922 -5.444 1.00 50.84 84 GLY A O 1
ATOM 639 N N . ALA A 1 85 ? -24.944 3.465 -6.250 1.00 52.53 85 ALA A N 1
ATOM 640 C CA . ALA A 1 85 ? -24.112 2.494 -6.954 1.00 52.53 85 ALA A CA 1
ATOM 641 C C . ALA A 1 85 ? -23.079 1.946 -5.961 1.00 52.53 85 ALA A C 1
ATOM 643 O O . ALA A 1 85 ? -22.473 2.724 -5.228 1.00 52.53 85 ALA A O 1
ATOM 644 N N . GLY A 1 86 ? -22.882 0.628 -5.903 1.00 61.00 86 GLY A N 1
ATOM 645 C CA . GLY A 1 86 ? -21.819 0.019 -5.102 1.00 61.00 86 GLY A CA 1
ATOM 646 C C . GLY A 1 86 ? -20.450 0.510 -5.573 1.00 61.00 86 GLY A C 1
ATOM 647 O O . GLY A 1 86 ? -19.868 -0.084 -6.476 1.00 61.00 86 GLY A O 1
ATOM 648 N N . VAL A 1 87 ? -19.975 1.623 -5.006 1.00 67.00 87 VAL A N 1
ATOM 649 C CA . VAL A 1 87 ? -18.689 2.226 -5.356 1.00 67.00 87 VAL A CA 1
ATOM 650 C C . VAL A 1 87 ? -17.596 1.267 -4.915 1.00 67.00 87 VAL A C 1
ATOM 652 O O . VAL A 1 87 ? -17.488 0.948 -3.729 1.00 67.00 87 VAL A O 1
ATOM 655 N N . ASP A 1 88 ? -16.788 0.802 -5.866 1.00 79.69 88 ASP A N 1
ATOM 656 C CA . ASP A 1 88 ? -15.585 0.060 -5.521 1.00 79.69 88 ASP A CA 1
ATOM 657 C C . ASP A 1 88 ? -14.569 1.031 -4.917 1.00 79.69 88 ASP A C 1
ATOM 659 O O . ASP A 1 88 ? -13.952 1.839 -5.609 1.00 79.69 88 ASP A O 1
ATOM 663 N N . VAL A 1 89 ? -14.434 0.973 -3.595 1.00 87.19 89 VAL A N 1
ATOM 664 C CA . VAL A 1 89 ? -13.510 1.812 -2.823 1.00 87.19 89 VAL A CA 1
ATOM 665 C C . VAL A 1 89 ? -12.073 1.289 -2.864 1.00 87.19 89 VAL A C 1
ATOM 667 O O . VAL A 1 89 ? -11.208 1.812 -2.171 1.00 87.19 89 VAL A O 1
ATOM 670 N N . ARG A 1 90 ? -11.790 0.220 -3.615 1.00 93.69 90 ARG A N 1
ATOM 671 C CA . ARG A 1 90 ? -10.470 -0.414 -3.662 1.00 93.69 90 ARG A CA 1
ATOM 672 C C . ARG A 1 90 ? -9.589 0.237 -4.723 1.00 93.69 90 ARG A C 1
ATOM 674 O O . ARG A 1 90 ? -9.668 -0.081 -5.907 1.00 93.69 90 ARG A O 1
ATOM 681 N N . ALA A 1 91 ? -8.687 1.105 -4.282 1.00 93.81 91 ALA A N 1
ATOM 682 C CA . ALA A 1 91 ? -7.740 1.782 -5.155 1.00 93.81 91 ALA A CA 1
ATOM 683 C C . ALA A 1 91 ? -6.332 1.811 -4.550 1.00 93.81 91 ALA A C 1
ATOM 685 O O . ALA A 1 91 ? -6.138 2.027 -3.358 1.00 93.81 91 ALA A O 1
ATOM 686 N N . LEU A 1 92 ? -5.326 1.624 -5.399 1.00 96.00 92 LEU A N 1
ATOM 687 C CA . LEU A 1 92 ? -3.919 1.795 -5.043 1.00 96.00 92 LEU A CA 1
ATOM 688 C C . LEU A 1 92 ? -3.184 2.363 -6.247 1.00 96.00 92 LEU A C 1
ATOM 690 O O . LEU A 1 92 ? -2.994 1.661 -7.234 1.00 96.00 92 LEU A O 1
ATOM 694 N N . GLU A 1 93 ? -2.773 3.615 -6.208 1.00 94.62 93 GLU A N 1
ATOM 695 C CA . GLU A 1 93 ? -2.245 4.292 -7.388 1.00 94.62 93 GLU A CA 1
ATOM 696 C C . GLU A 1 93 ? -0.911 4.933 -7.067 1.00 94.62 93 GLU A C 1
ATOM 698 O O . GLU A 1 93 ? -0.810 5.804 -6.211 1.00 94.62 93 GLU A O 1
ATOM 703 N N . SER A 1 94 ? 0.145 4.487 -7.747 1.00 94.25 94 SER A N 1
ATOM 704 C CA . SER A 1 94 ? 1.445 5.128 -7.592 1.00 94.25 94 SER A CA 1
ATOM 705 C C . SER A 1 94 ? 1.442 6.465 -8.315 1.00 94.25 94 SER A C 1
ATOM 707 O O . SER A 1 94 ? 1.218 6.519 -9.526 1.00 94.25 94 SER A O 1
ATOM 709 N N . ARG A 1 95 ? 1.773 7.521 -7.573 1.00 93.31 95 ARG A N 1
ATOM 710 C CA . ARG A 1 95 ? 1.742 8.906 -8.048 1.00 93.31 95 ARG A CA 1
ATOM 711 C C . ARG A 1 95 ? 2.635 9.145 -9.267 1.00 93.31 95 ARG A C 1
ATOM 713 O O . ARG A 1 95 ? 2.299 9.936 -10.139 1.00 93.31 95 ARG A O 1
ATOM 720 N N . TRP A 1 96 ? 3.761 8.438 -9.341 1.00 91.88 96 TRP A N 1
ATOM 721 C CA . TRP A 1 96 ? 4.815 8.715 -10.320 1.00 91.88 96 TRP A CA 1
ATOM 722 C C . TRP A 1 96 ? 4.835 7.775 -11.525 1.00 91.88 96 TRP A C 1
ATOM 724 O O . TRP A 1 96 ? 5.592 8.013 -12.461 1.00 91.88 96 TRP A O 1
ATOM 734 N N . LEU A 1 97 ? 4.019 6.713 -11.548 1.00 88.19 97 LEU A N 1
ATOM 735 C CA . LEU A 1 97 ? 4.036 5.771 -12.676 1.00 88.19 97 LEU A CA 1
ATOM 736 C C . LEU A 1 97 ? 3.513 6.388 -13.973 1.00 88.19 97 LEU A C 1
ATOM 738 O O . LEU A 1 97 ? 4.099 6.136 -15.020 1.00 88.19 97 LEU A O 1
ATOM 742 N N . GLY A 1 98 ? 2.430 7.166 -13.913 1.00 88.25 98 GLY A N 1
ATOM 743 C CA . GLY A 1 98 ? 1.879 7.860 -15.082 1.00 88.25 98 GLY A CA 1
ATOM 744 C C . GLY A 1 98 ? 2.892 8.833 -15.697 1.00 88.25 98 GLY A C 1
ATOM 745 O O . GLY A 1 98 ? 3.296 8.608 -16.838 1.00 88.25 98 GLY A O 1
ATOM 746 N N . PRO A 1 99 ? 3.385 9.823 -14.925 1.00 91.00 99 PRO A N 1
ATOM 747 C CA . PRO A 1 99 ? 4.394 10.773 -15.396 1.00 91.00 99 PRO A CA 1
ATOM 748 C C . PRO A 1 99 ? 5.675 10.102 -15.913 1.00 91.00 99 PRO A C 1
ATOM 750 O O . PRO A 1 99 ? 6.212 10.497 -16.946 1.00 91.00 99 PRO A O 1
ATOM 753 N N . LEU A 1 100 ? 6.154 9.038 -15.250 1.00 87.38 100 LEU A N 1
ATOM 754 C CA . LEU A 1 100 ? 7.337 8.297 -15.704 1.00 87.38 100 LEU A CA 1
ATOM 755 C C . LEU A 1 100 ? 7.108 7.639 -17.071 1.00 87.38 100 LEU A C 1
ATOM 757 O O . LEU A 1 100 ? 7.992 7.661 -17.922 1.00 87.38 100 LEU A O 1
ATOM 761 N N . LEU A 1 101 ? 5.937 7.029 -17.282 1.00 85.12 101 LEU A N 1
ATOM 762 C CA . LEU A 1 101 ? 5.595 6.379 -18.551 1.00 85.12 101 LEU A CA 1
ATOM 763 C C . LEU A 1 101 ? 5.349 7.391 -19.676 1.00 85.12 101 LEU A C 1
ATOM 765 O O . LEU A 1 101 ? 5.615 7.069 -20.832 1.00 85.12 101 LEU A O 1
ATOM 769 N N . ALA A 1 102 ? 4.876 8.591 -19.340 1.00 88.00 102 ALA A N 1
ATOM 770 C CA . ALA A 1 102 ? 4.740 9.710 -20.267 1.00 88.00 102 ALA A CA 1
ATOM 771 C C . ALA A 1 102 ? 6.087 10.387 -20.599 1.00 88.00 102 ALA A C 1
ATOM 773 O O . ALA A 1 102 ? 6.159 11.177 -21.536 1.00 88.00 102 ALA A O 1
ATOM 774 N N . GLY A 1 103 ? 7.161 10.065 -19.867 1.00 86.88 103 GLY A N 1
ATOM 775 C CA . GLY A 1 103 ? 8.475 10.693 -20.031 1.00 86.88 103 GLY A CA 1
ATOM 776 C C . GLY A 1 103 ? 8.566 12.104 -19.442 1.00 86.88 103 GLY A C 1
ATOM 777 O O . GLY A 1 103 ? 9.499 12.834 -19.760 1.00 86.88 103 GLY A O 1
ATOM 778 N N . GLU A 1 104 ? 7.614 12.486 -18.589 1.00 91.25 104 GLU A N 1
ATOM 779 C CA . GLU A 1 104 ? 7.530 13.813 -17.963 1.00 91.25 104 GLU A CA 1
ATOM 780 C C . GLU A 1 104 ? 8.482 13.963 -16.772 1.00 91.25 104 GLU A C 1
ATOM 782 O O . GLU A 1 104 ? 8.864 15.075 -16.421 1.00 91.25 104 GLU A O 1
ATOM 787 N N . VAL A 1 105 ? 8.869 12.843 -16.155 1.00 89.94 105 VAL A N 1
ATOM 788 C CA . VAL A 1 105 ? 9.803 12.798 -15.023 1.00 89.94 105 VAL A CA 1
ATOM 789 C C . VAL A 1 105 ? 10.888 11.757 -15.253 1.00 89.94 105 VAL A C 1
ATOM 791 O O . VAL A 1 105 ? 10.701 10.751 -15.942 1.00 89.94 105 VAL A O 1
ATOM 794 N N . THR A 1 106 ? 12.034 11.974 -14.622 1.00 86.44 106 THR A N 1
ATOM 795 C CA . THR A 1 106 ? 13.169 11.054 -14.649 1.00 86.44 106 THR A CA 1
ATOM 796 C C . THR A 1 106 ? 13.160 10.103 -13.452 1.00 86.44 106 THR A C 1
ATOM 798 O O . THR A 1 106 ? 12.486 10.321 -12.446 1.00 86.44 106 THR A O 1
ATOM 801 N N . GLN A 1 107 ? 13.984 9.050 -13.507 1.00 83.38 107 GLN A N 1
ATOM 802 C CA . GLN A 1 107 ? 14.148 8.106 -12.391 1.00 83.38 107 GLN A CA 1
ATOM 803 C C . GLN A 1 107 ? 14.589 8.769 -11.072 1.00 83.38 107 GLN A C 1
ATOM 805 O O . GLN A 1 107 ? 14.342 8.211 -10.006 1.00 83.38 107 GLN A O 1
ATOM 810 N N . LYS A 1 108 ? 15.232 9.944 -11.131 1.00 84.69 108 LYS A N 1
ATOM 811 C CA . LYS A 1 108 ? 15.733 10.668 -9.951 1.00 84.69 108 LYS A CA 1
ATOM 812 C C . LYS A 1 108 ? 14.629 11.348 -9.141 1.00 84.69 108 LYS A C 1
ATOM 814 O O . LYS A 1 108 ? 14.850 11.665 -7.980 1.00 84.69 108 LYS A O 1
ATOM 819 N N . GLU A 1 109 ? 13.472 11.574 -9.750 1.00 88.12 109 GLU A N 1
ATOM 820 C CA . GLU A 1 109 ? 12.338 12.277 -9.137 1.00 88.12 109 GLU A CA 1
ATOM 821 C C . GLU A 1 109 ? 11.333 11.307 -8.503 1.00 88.12 109 GLU A C 1
ATOM 823 O O . GLU A 1 109 ? 10.403 11.716 -7.813 1.00 88.12 109 GLU A O 1
ATOM 828 N N . LEU A 1 110 ? 11.516 10.0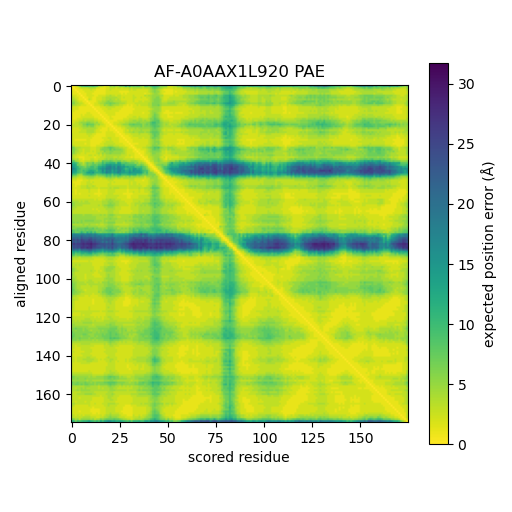03 -8.728 1.00 91.19 110 LEU A N 1
ATOM 829 C CA . LEU A 1 110 ? 10.578 8.985 -8.287 1.00 91.19 110 LEU A CA 1
ATOM 830 C C . LEU A 1 110 ? 10.639 8.774 -6.774 1.00 91.19 110 LEU A C 1
ATOM 832 O O . LEU A 1 110 ? 11.707 8.609 -6.185 1.00 91.19 110 LEU A O 1
ATOM 836 N N . THR A 1 111 ? 9.463 8.641 -6.166 1.00 94.38 111 THR A N 1
ATOM 837 C CA . THR A 1 111 ? 9.304 8.138 -4.798 1.00 94.38 111 THR A CA 1
ATOM 838 C C . THR A 1 111 ? 8.334 6.957 -4.775 1.00 94.38 111 THR A C 1
ATOM 840 O O . THR A 1 111 ? 7.661 6.660 -5.765 1.00 94.38 111 THR A O 1
ATOM 843 N N . SER A 1 112 ? 8.230 6.271 -3.636 1.00 96.38 112 SER A N 1
ATOM 844 C CA . SER A 1 112 ? 7.225 5.219 -3.429 1.00 96.38 112 SER A CA 1
ATOM 845 C C . SER A 1 112 ? 5.851 5.762 -3.014 1.00 96.38 112 SER A C 1
ATOM 847 O O . SER A 1 112 ? 5.024 5.008 -2.500 1.00 96.38 112 SER A O 1
ATOM 849 N N . GLN A 1 113 ? 5.610 7.064 -3.203 1.00 97.50 113 GLN A N 1
ATOM 850 C CA . GLN A 1 113 ? 4.338 7.686 -2.862 1.00 97.50 113 GLN A CA 1
ATOM 851 C C . GLN A 1 113 ? 3.199 7.115 -3.716 1.00 97.50 113 GLN A C 1
ATOM 853 O O . GLN A 1 113 ? 3.316 6.958 -4.942 1.00 97.50 113 GLN A O 1
ATOM 858 N N . ALA A 1 114 ? 2.091 6.811 -3.052 1.00 97.56 114 ALA A N 1
ATOM 859 C CA . ALA A 1 114 ? 0.882 6.300 -3.665 1.00 97.56 114 ALA A CA 1
ATOM 860 C C . ALA A 1 114 ? -0.364 6.823 -2.946 1.00 97.56 114 ALA A C 1
ATOM 862 O O . ALA A 1 114 ? -0.352 6.998 -1.728 1.00 97.56 114 ALA A O 1
ATOM 863 N N . ALA A 1 115 ? -1.444 6.982 -3.701 1.00 96.94 115 ALA A N 1
ATOM 864 C CA . ALA A 1 115 ? -2.781 7.121 -3.155 1.00 96.94 115 ALA A CA 1
ATOM 865 C C . ALA A 1 115 ? -3.341 5.724 -2.859 1.00 96.94 115 ALA A C 1
ATOM 867 O O . ALA A 1 115 ? -3.234 4.811 -3.685 1.00 96.94 115 ALA A O 1
ATOM 868 N N . ILE A 1 116 ? -3.937 5.540 -1.686 1.00 97.06 116 ILE A N 1
ATOM 869 C CA . ILE A 1 116 ? -4.597 4.300 -1.282 1.00 97.06 116 ILE A CA 1
ATOM 870 C C . ILE A 1 116 ? -6.036 4.592 -0.875 1.00 97.06 116 ILE A C 1
ATOM 872 O O . ILE A 1 116 ? -6.316 5.551 -0.165 1.00 97.06 116 ILE A O 1
ATOM 876 N N . THR A 1 117 ? -6.946 3.727 -1.302 1.00 97.12 117 THR A N 1
ATOM 877 C CA . THR A 1 117 ? -8.285 3.586 -0.734 1.00 97.12 117 THR A CA 1
ATOM 878 C C . THR A 1 117 ? -8.551 2.104 -0.544 1.00 97.12 117 THR A C 1
ATOM 880 O O . THR A 1 117 ? -8.293 1.302 -1.445 1.00 97.12 117 THR A O 1
ATOM 883 N N . GLY A 1 118 ? -9.007 1.698 0.633 1.00 96.62 118 GLY A N 1
ATOM 884 C CA . GLY A 1 118 ? -9.258 0.285 0.868 1.00 96.62 118 GLY A CA 1
ATOM 885 C C . GLY A 1 118 ? -9.999 -0.007 2.153 1.00 96.62 118 GLY A C 1
ATOM 886 O O . GLY A 1 118 ? -10.081 0.818 3.063 1.00 96.62 118 GLY A O 1
ATOM 887 N N . VAL A 1 119 ? -10.528 -1.224 2.217 1.00 97.19 119 VAL A N 1
ATOM 888 C CA . VAL A 1 119 ? -11.279 -1.721 3.366 1.00 97.19 119 VAL A CA 1
ATOM 889 C C . VAL A 1 119 ? -10.310 -2.337 4.361 1.00 97.19 119 VAL A C 1
ATOM 891 O O . VAL A 1 119 ? -9.515 -3.213 4.012 1.00 97.19 119 VAL A O 1
ATOM 894 N N . VAL A 1 120 ? -10.393 -1.921 5.619 1.00 98.06 120 VAL A N 1
ATOM 895 C CA . VAL A 1 120 ? -9.668 -2.566 6.710 1.00 98.06 120 VAL A CA 1
ATOM 896 C C . VAL A 1 120 ? -10.235 -3.967 6.924 1.00 98.06 120 VAL A C 1
ATOM 898 O O . VAL A 1 120 ? -11.422 -4.131 7.198 1.00 98.06 120 VAL A O 1
ATOM 901 N N . GLN A 1 121 ? -9.373 -4.974 6.828 1.00 98.12 121 GLN A N 1
ATOM 902 C CA . GLN A 1 121 ? -9.687 -6.379 7.099 1.00 98.12 121 GLN A CA 1
ATOM 903 C C . GLN A 1 121 ? -9.347 -6.758 8.542 1.00 98.12 121 GLN A C 1
ATOM 905 O O . GLN A 1 121 ? -10.073 -7.511 9.183 1.00 98.12 121 GLN A O 1
ATOM 910 N N . ALA A 1 122 ? -8.256 -6.206 9.074 1.00 98.06 122 ALA A N 1
ATOM 911 C CA . ALA A 1 122 ? -7.817 -6.412 10.449 1.00 98.06 122 ALA A CA 1
ATOM 912 C C . ALA A 1 122 ? -7.007 -5.207 10.934 1.00 98.06 122 ALA A C 1
ATOM 914 O O . ALA A 1 122 ? -6.352 -4.537 10.137 1.00 98.06 122 ALA A O 1
ATOM 915 N N . ALA A 1 123 ? -7.027 -4.943 12.238 1.00 97.75 123 ALA A N 1
ATOM 916 C CA . ALA A 1 123 ? -6.205 -3.910 12.856 1.00 97.75 123 ALA A CA 1
ATOM 917 C C . ALA A 1 123 ? -5.766 -4.356 14.251 1.00 97.75 123 ALA A C 1
ATOM 919 O O . ALA A 1 123 ? -6.600 -4.690 15.094 1.00 97.75 123 ALA A O 1
ATOM 920 N N . GLU A 1 124 ? -4.461 -4.325 14.501 1.00 97.50 124 GLU A N 1
ATOM 921 C CA . GLU A 1 124 ? -3.861 -4.636 15.797 1.00 97.50 124 GLU A CA 1
ATOM 922 C C . GLU A 1 124 ? -2.973 -3.483 16.269 1.00 97.50 124 GLU A C 1
ATOM 924 O O . GLU A 1 124 ? -2.419 -2.737 15.460 1.00 97.50 124 GLU A O 1
ATOM 929 N N . VAL A 1 125 ? -2.849 -3.312 17.587 1.00 97.12 125 VAL A N 1
ATOM 930 C CA . VAL A 1 125 ? -1.880 -2.369 18.156 1.00 97.12 125 VAL A CA 1
ATOM 931 C C . VAL A 1 125 ? -0.551 -3.098 18.280 1.00 97.12 125 VAL A C 1
ATOM 933 O O . VAL A 1 125 ? -0.432 -4.056 19.039 1.00 97.12 125 VAL A O 1
ATOM 936 N N . ALA A 1 126 ? 0.444 -2.627 17.544 1.00 96.38 126 ALA A N 1
ATOM 937 C CA . ALA A 1 126 ? 1.817 -3.083 17.628 1.00 96.38 126 ALA A CA 1
ATOM 938 C C . ALA A 1 126 ? 2.668 -2.056 18.384 1.00 96.38 126 ALA A C 1
ATOM 940 O O . ALA A 1 126 ? 2.285 -0.896 18.570 1.00 96.38 126 ALA A O 1
ATOM 941 N N . ARG A 1 127 ? 3.850 -2.482 18.829 1.00 96.25 127 ARG A N 1
ATOM 942 C CA . ARG A 1 127 ? 4.824 -1.619 19.498 1.00 96.25 127 ARG A CA 1
ATOM 943 C C . ARG A 1 127 ? 6.061 -1.505 18.626 1.00 96.25 127 ARG A C 1
ATOM 945 O O . ARG A 1 127 ? 6.563 -2.503 18.126 1.00 96.25 127 ARG A O 1
ATOM 952 N N . ASN A 1 128 ? 6.538 -0.287 18.407 1.00 92.62 128 ASN A N 1
ATOM 953 C CA . ASN A 1 128 ? 7.813 -0.077 17.741 1.00 92.62 128 ASN A CA 1
ATOM 954 C C . ASN A 1 128 ? 8.933 -0.476 18.715 1.00 92.62 128 ASN A C 1
ATOM 956 O O . ASN A 1 128 ? 9.039 0.110 19.789 1.00 92.62 128 ASN A O 1
ATOM 960 N N . GLU A 1 129 ? 9.746 -1.467 18.356 1.00 94.31 129 GLU A N 1
ATOM 961 C CA . GLU A 1 129 ? 10.776 -2.021 19.249 1.00 94.31 129 GLU A CA 1
ATOM 962 C C . GLU A 1 129 ? 11.891 -1.018 19.574 1.00 94.31 129 GLU A C 1
ATOM 964 O O . GLU A 1 129 ? 12.411 -1.022 20.685 1.00 94.31 129 GLU A O 1
ATOM 969 N N . LEU A 1 130 ? 12.210 -0.111 18.645 1.00 94.12 130 LEU A N 1
ATOM 970 C CA . LEU A 1 130 ? 13.262 0.895 18.821 1.00 94.12 130 LEU A CA 1
ATOM 971 C C . LEU A 1 130 ? 12.829 2.059 19.722 1.00 94.12 130 LEU A C 1
ATOM 973 O O . LEU A 1 130 ? 13.632 2.592 20.480 1.00 94.12 130 LEU A O 1
ATOM 977 N N . THR A 1 131 ? 11.570 2.491 19.624 1.00 93.88 131 THR A N 1
ATOM 978 C CA . THR A 1 131 ? 11.068 3.700 20.312 1.00 93.88 131 THR A CA 1
ATOM 979 C C . THR A 1 131 ? 10.097 3.398 21.449 1.00 93.88 131 THR A C 1
ATOM 981 O O . THR A 1 131 ? 9.712 4.298 22.192 1.00 93.88 131 TH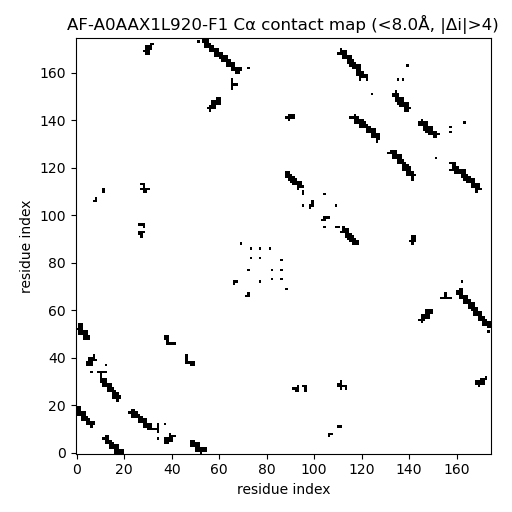R A O 1
ATOM 984 N N . GLY A 1 132 ? 9.627 2.156 21.558 1.00 94.81 132 GLY A N 1
ATOM 985 C CA . GLY A 1 132 ? 8.590 1.737 22.495 1.00 94.81 132 GLY A 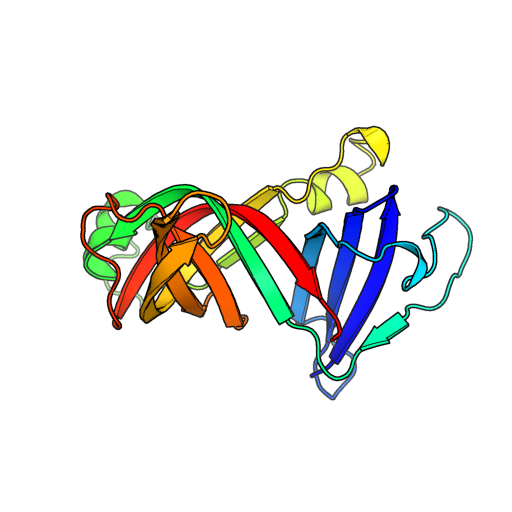CA 1
ATOM 986 C C . GLY A 1 132 ? 7.200 2.323 22.221 1.00 94.81 132 GLY A C 1
ATOM 987 O O . GLY A 1 132 ? 6.274 2.005 22.971 1.00 94.81 132 GLY A O 1
ATOM 988 N N . LYS A 1 133 ? 7.030 3.159 21.188 1.00 95.38 133 LYS A N 1
ATOM 989 C CA . LYS A 1 133 ? 5.764 3.837 20.881 1.00 95.38 133 LYS A CA 1
ATOM 990 C C . LYS A 1 133 ? 4.765 2.880 20.214 1.00 95.38 133 LYS A C 1
ATOM 992 O O . LYS A 1 133 ? 5.172 2.072 19.373 1.00 95.38 133 LYS A O 1
ATOM 997 N N . PRO A 1 134 ? 3.469 2.956 20.564 1.00 97.12 134 PRO A N 1
ATOM 998 C CA . PRO A 1 134 ? 2.442 2.151 19.920 1.00 97.12 134 PRO A CA 1
ATOM 999 C C . PRO A 1 134 ? 2.112 2.681 18.519 1.00 97.12 134 PRO A C 1
ATOM 1001 O O . PRO A 1 134 ? 2.216 3.879 18.248 1.00 97.12 134 PRO A O 1
ATOM 1004 N N . TRP A 1 135 ? 1.665 1.788 17.643 1.00 97.31 135 TRP A N 1
ATOM 1005 C CA . TRP A 1 135 ? 1.155 2.092 16.305 1.00 97.31 135 TRP A CA 1
ATOM 1006 C C . TRP A 1 135 ? 0.125 1.034 15.893 1.00 97.31 135 TRP A C 1
ATOM 1008 O O . TRP A 1 135 ? 0.120 -0.069 16.437 1.00 97.31 135 TRP A O 1
ATOM 1018 N N . TYR A 1 136 ? -0.767 1.350 14.956 1.00 98.00 136 TYR A N 1
ATOM 1019 C CA . TYR A 1 136 ? -1.685 0.356 14.401 1.00 98.00 136 TYR A CA 1
ATOM 1020 C C . TYR A 1 136 ? -1.052 -0.341 13.204 1.00 98.00 136 TYR A C 1
ATOM 1022 O O . TYR A 1 136 ? -0.701 0.311 12.219 1.00 98.00 136 TYR A O 1
ATOM 1030 N N . ARG A 1 137 ? -0.983 -1.670 13.261 1.00 97.88 137 ARG A N 1
ATOM 1031 C CA . ARG A 1 137 ? -0.714 -2.516 12.103 1.00 97.88 137 ARG A CA 1
ATOM 1032 C C . ARG A 1 137 ? -2.044 -2.940 11.502 1.00 97.88 137 ARG A C 1
ATOM 1034 O O . ARG A 1 137 ? -2.808 -3.679 12.119 1.00 97.88 137 ARG A O 1
ATOM 1041 N N . VAL A 1 138 ? -2.328 -2.445 10.306 1.00 98.38 138 VAL A N 1
ATOM 1042 C CA . VAL A 1 138 ? -3.628 -2.596 9.655 1.00 98.38 138 VAL A CA 1
ATOM 1043 C C . VAL A 1 138 ? -3.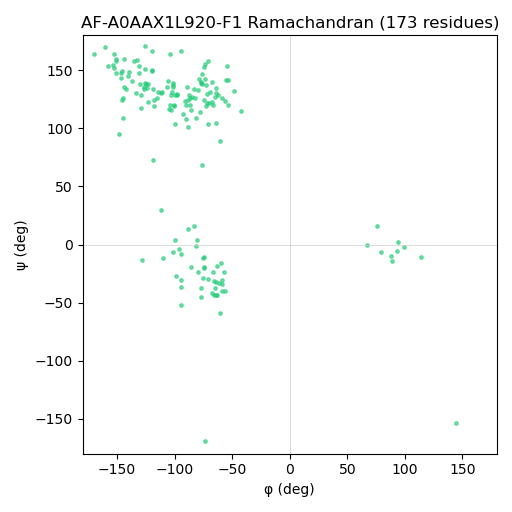476 -3.426 8.390 1.00 98.38 138 VAL A C 1
ATOM 1045 O O . VAL A 1 138 ? -2.660 -3.114 7.532 1.00 98.38 138 VAL A O 1
ATOM 1048 N N . SER A 1 139 ? -4.260 -4.491 8.260 1.00 98.25 139 SER A N 1
ATOM 1049 C CA . SER A 1 139 ? -4.411 -5.216 7.001 1.00 98.25 139 SER A CA 1
ATOM 1050 C C . SER A 1 139 ? -5.505 -4.539 6.186 1.00 98.25 139 SER A C 1
ATOM 1052 O O . SER A 1 139 ? -6.640 -4.426 6.651 1.00 98.25 139 SER A O 1
ATOM 1054 N N . VAL A 1 140 ? -5.152 -4.064 4.996 1.00 98.12 140 VAL A N 1
ATOM 1055 C CA . VAL A 1 140 ? -6.031 -3.312 4.100 1.00 98.12 140 VAL A CA 1
ATOM 1056 C C . VAL A 1 140 ? -6.181 -4.078 2.794 1.00 98.12 140 VAL A C 1
ATOM 1058 O O . VAL A 1 140 ? -5.195 -4.530 2.211 1.00 98.12 140 VAL A O 1
ATOM 1061 N N . ASP A 1 141 ? -7.419 -4.193 2.330 1.00 97.25 141 ASP A N 1
ATOM 1062 C CA . ASP A 1 141 ? -7.754 -4.645 0.986 1.00 97.25 141 ASP A CA 1
ATOM 1063 C C . ASP A 1 141 ? -8.067 -3.429 0.105 1.00 97.25 141 ASP A C 1
ATOM 1065 O O . ASP A 1 141 ? -9.138 -2.829 0.207 1.00 97.25 141 ASP A O 1
ATOM 1069 N N . CYS A 1 142 ? -7.113 -3.065 -0.750 1.00 94.94 142 CYS A N 1
ATOM 1070 C CA . CYS A 1 142 ? -7.237 -2.010 -1.761 1.00 94.94 142 CYS A CA 1
ATOM 1071 C C . CYS A 1 142 ? -7.234 -2.584 -3.191 1.00 94.94 142 CYS A C 1
ATOM 1073 O O . CYS A 1 142 ? -6.734 -1.964 -4.130 1.00 94.94 142 CYS A O 1
ATOM 1075 N N . GLY A 1 143 ? -7.735 -3.818 -3.348 1.00 92.81 143 GLY A N 1
ATOM 1076 C CA . GLY A 1 143 ? -7.596 -4.619 -4.571 1.00 92.81 143 GLY A CA 1
ATOM 1077 C C . GLY A 1 143 ? -6.307 -5.446 -4.580 1.00 92.81 143 GLY A C 1
ATOM 1078 O O . GLY A 1 143 ? -6.127 -6.333 -5.412 1.00 92.81 143 GLY A O 1
ATOM 1079 N N . LEU A 1 144 ? -5.424 -5.183 -3.615 1.00 93.50 144 LEU A N 1
ATOM 1080 C CA . LEU A 1 144 ? -4.292 -6.005 -3.216 1.00 93.50 144 LEU A CA 1
ATOM 1081 C C . LEU A 1 144 ? -4.194 -5.988 -1.682 1.00 93.50 144 LEU A C 1
ATOM 1083 O O . LEU A 1 144 ? -4.517 -4.968 -1.070 1.00 93.50 144 LEU A O 1
ATOM 1087 N N . PRO A 1 145 ? -3.713 -7.071 -1.050 1.00 95.69 145 PRO A N 1
ATOM 1088 C CA . PRO A 1 145 ? -3.444 -7.064 0.381 1.00 95.69 145 PRO A CA 1
ATOM 1089 C C . PRO A 1 145 ? -2.228 -6.179 0.689 1.00 95.69 145 PRO A C 1
ATOM 1091 O O . PRO A 1 145 ? -1.122 -6.437 0.207 1.00 95.69 145 PRO A O 1
ATOM 1094 N N . VAL A 1 146 ? -2.424 -5.158 1.525 1.00 97.88 146 VAL A N 1
ATOM 1095 C CA . VAL A 1 146 ? -1.372 -4.243 1.994 1.00 97.88 146 VAL A CA 1
ATOM 1096 C C . VAL A 1 146 ? -1.381 -4.181 3.520 1.00 97.88 146 VAL A C 1
ATOM 1098 O O . VAL A 1 146 ? -2.432 -4.063 4.144 1.00 97.88 146 VAL A O 1
ATOM 1101 N N . THR A 1 147 ? -0.200 -4.245 4.139 1.00 98.06 147 THR A N 1
ATOM 1102 C CA . THR A 1 147 ? -0.036 -3.939 5.569 1.00 98.06 147 THR A CA 1
ATOM 1103 C C . THR A 1 147 ? 0.269 -2.454 5.746 1.00 98.06 147 THR A C 1
ATOM 1105 O O . THR A 1 147 ? 1.366 -2.006 5.429 1.00 98.06 147 THR A O 1
ATOM 1108 N N . LEU A 1 148 ? -0.681 -1.688 6.264 1.00 98.38 148 LEU A N 1
ATOM 1109 C CA . LEU A 1 148 ? -0.557 -0.257 6.511 1.00 98.38 148 LEU A CA 1
ATOM 1110 C C . LEU A 1 148 ? -0.196 0.016 7.978 1.00 98.38 148 LEU A C 1
ATOM 1112 O O . LEU A 1 148 ? -0.866 -0.463 8.893 1.00 98.38 148 LEU A O 1
ATOM 1116 N N . ALA A 1 149 ? 0.849 0.809 8.201 1.00 97.94 149 ALA A N 1
ATOM 1117 C CA . ALA A 1 149 ? 1.187 1.357 9.507 1.00 97.94 149 ALA A CA 1
ATOM 1118 C C . ALA A 1 149 ? 0.511 2.724 9.703 1.00 97.94 149 ALA A C 1
ATOM 1120 O O . ALA A 1 149 ? 0.739 3.647 8.916 1.00 97.94 149 ALA A O 1
ATOM 1121 N N . LEU A 1 150 ? -0.286 2.856 10.769 1.00 97.44 150 LEU A N 1
ATOM 1122 C CA . LEU A 1 150 ? -0.934 4.106 11.183 1.00 97.44 150 LEU A CA 1
ATOM 1123 C C . LEU A 1 150 ? -0.484 4.528 12.593 1.00 97.44 150 LEU A C 1
ATOM 1125 O O . LEU A 1 150 ? -0.203 3.664 13.431 1.00 97.44 150 LEU A O 1
ATOM 1129 N N . PRO A 1 151 ? -0.448 5.835 12.904 1.00 94.50 151 PRO A N 1
ATOM 1130 C CA . PRO A 1 151 ? -0.248 6.313 14.270 1.00 94.50 151 PRO A CA 1
ATOM 1131 C C . PRO A 1 151 ? -1.276 5.723 15.246 1.00 94.50 151 PRO A C 1
ATOM 1133 O O . PRO A 1 151 ? -2.458 5.622 14.934 1.00 94.50 151 PRO A O 1
ATOM 1136 N N . ALA A 1 152 ? -0.872 5.391 16.476 1.00 94.56 152 ALA A N 1
ATOM 1137 C CA . ALA A 1 152 ? -1.825 4.913 17.490 1.00 94.56 152 ALA A CA 1
ATOM 1138 C C . ALA A 1 152 ? -2.890 5.961 17.877 1.00 94.56 152 ALA A C 1
ATOM 1140 O O . ALA A 1 152 ? -3.933 5.608 18.426 1.00 94.56 152 ALA A O 1
ATOM 1141 N N . SER A 1 153 ? -2.637 7.237 17.576 1.00 93.88 153 SER A N 1
ATOM 1142 C CA . SER A 1 153 ? -3.566 8.354 17.762 1.00 93.88 153 SER A CA 1
ATOM 1143 C C . SER A 1 153 ? -4.600 8.500 16.641 1.00 93.88 153 SER A C 1
ATOM 1145 O O . SER A 1 153 ? -5.420 9.410 16.712 1.00 93.88 153 SER A O 1
ATOM 1147 N N . THR A 1 154 ? -4.566 7.660 15.599 1.00 95.19 154 THR A N 1
ATOM 1148 C CA . THR A 1 154 ? -5.529 7.733 14.494 1.00 95.19 154 THR A CA 1
ATOM 1149 C C . THR A 1 154 ? -6.962 7.561 15.000 1.00 95.19 154 THR A C 1
ATOM 1151 O O . THR A 1 154 ? -7.289 6.571 15.662 1.00 95.19 154 THR A O 1
ATOM 1154 N N . PHE A 1 155 ? -7.811 8.531 14.655 1.00 92.00 155 PHE A N 1
ATOM 1155 C CA . PHE A 1 155 ? -9.237 8.548 14.952 1.00 92.00 155 PHE A CA 1
ATOM 1156 C C . PHE A 1 155 ? -10.038 8.847 13.675 1.00 92.00 155 PHE A C 1
ATOM 1158 O O . PHE A 1 155 ? -9.648 9.755 12.941 1.00 92.00 155 PHE A O 1
ATOM 1165 N N . PRO A 1 156 ? -11.164 8.157 13.422 1.00 93.94 156 PRO A N 1
ATOM 1166 C CA . PRO A 1 156 ? -11.676 6.975 14.118 1.00 93.94 156 PRO A CA 1
ATOM 1167 C C . PRO A 1 156 ? -10.673 5.814 14.180 1.00 93.94 156 PRO A C 1
ATOM 1169 O O . PRO A 1 156 ? -9.790 5.683 13.335 1.00 93.94 156 PRO A O 1
ATOM 1172 N N . ARG A 1 157 ? -10.805 4.962 15.204 1.00 95.81 157 ARG A N 1
ATOM 1173 C CA . ARG A 1 157 ? -9.934 3.789 15.368 1.00 95.81 157 ARG A CA 1
ATOM 1174 C C . ARG A 1 157 ? -10.113 2.836 14.174 1.00 95.81 157 ARG A C 1
ATOM 1176 O O . ARG A 1 157 ? -11.254 2.437 13.918 1.00 95.81 157 ARG A O 1
ATOM 1183 N N . PRO A 1 158 ? -9.028 2.397 13.504 1.00 96.94 158 PRO A N 1
ATOM 1184 C CA . PRO A 1 158 ? -9.132 1.413 12.435 1.00 96.94 158 PRO A CA 1
ATOM 1185 C C . PRO A 1 158 ? -9.640 0.082 12.998 1.00 96.94 158 PRO A C 1
ATOM 1187 O O . PRO A 1 158 ? -9.145 -0.422 14.010 1.00 96.94 158 PRO A O 1
ATOM 1190 N N . ARG A 1 159 ? -10.656 -0.477 12.345 1.00 96.88 159 ARG A N 1
ATOM 1191 C CA . ARG A 1 159 ? -11.267 -1.774 12.674 1.00 96.88 159 ARG A CA 1
ATOM 1192 C C . ARG A 1 159 ? -11.842 -2.419 11.410 1.00 96.88 159 ARG A C 1
ATOM 1194 O O . ARG A 1 159 ? -12.096 -1.689 10.450 1.00 96.88 159 ARG A O 1
ATOM 1201 N N . PRO A 1 160 ? -12.073 -3.741 11.386 1.00 97.75 160 PRO A N 1
ATOM 1202 C CA . PRO A 1 160 ? -12.660 -4.400 10.223 1.00 97.75 160 PRO A CA 1
ATOM 1203 C C . PRO A 1 160 ? -13.912 -3.672 9.702 1.00 97.75 160 PRO A C 1
ATOM 1205 O O . PRO A 1 160 ? -14.770 -3.282 10.495 1.00 97.75 160 PRO A O 1
ATOM 1208 N N . GLY A 1 161 ? -13.980 -3.441 8.388 1.00 95.38 161 GLY A N 1
ATOM 1209 C CA . GLY A 1 161 ? -15.076 -2.731 7.709 1.00 95.38 161 GLY A CA 1
ATOM 1210 C C . GLY A 1 161 ? -14.927 -1.205 7.609 1.00 95.38 161 GLY A C 1
ATOM 1211 O O . GLY A 1 161 ? -15.626 -0.587 6.810 1.00 95.38 161 GLY A O 1
ATOM 1212 N N . THR A 1 162 ? -14.007 -0.589 8.362 1.00 96.50 162 THR A N 1
ATOM 1213 C CA . THR A 1 162 ? -13.646 0.832 8.158 1.00 96.50 162 THR A CA 1
ATOM 1214 C C . THR A 1 162 ? -12.864 1.022 6.862 1.00 96.50 162 THR A C 1
ATOM 1216 O O . THR A 1 162 ? -12.254 0.076 6.360 1.00 96.50 162 THR A O 1
ATOM 1219 N N . ILE A 1 163 ? -12.869 2.243 6.325 1.00 97.06 163 ILE A N 1
ATOM 1220 C CA . ILE A 1 163 ? -12.147 2.587 5.095 1.00 97.06 163 ILE A CA 1
ATOM 1221 C C . ILE A 1 163 ? -10.932 3.431 5.446 1.00 97.06 163 ILE A C 1
ATOM 1223 O O . ILE A 1 163 ? -11.032 4.354 6.245 1.00 97.06 163 ILE A O 1
ATOM 1227 N N . VAL A 1 164 ? -9.788 3.129 4.846 1.00 97.38 164 VAL A N 1
ATOM 1228 C CA . VAL A 1 164 ? -8.636 4.035 4.833 1.00 97.38 164 VAL A CA 1
ATOM 1229 C C . VAL A 1 164 ? -8.592 4.732 3.484 1.00 97.38 164 VAL A C 1
ATOM 1231 O O . VAL A 1 164 ? -8.804 4.082 2.460 1.00 97.38 164 VAL A O 1
ATOM 1234 N N . HIS A 1 165 ? -8.322 6.032 3.478 1.00 97.12 165 HIS A N 1
ATOM 1235 C CA . HIS A 1 165 ? -8.149 6.815 2.261 1.00 97.12 165 HIS A CA 1
ATOM 1236 C C . HIS A 1 165 ? -7.066 7.874 2.461 1.00 97.12 165 HIS A C 1
ATOM 1238 O O . HIS A 1 165 ? -7.047 8.542 3.496 1.00 97.12 165 HIS A O 1
ATOM 1244 N N . GLY A 1 166 ? -6.179 8.025 1.482 1.00 96.44 166 GLY A N 1
ATOM 1245 C CA . GLY A 1 166 ? -5.192 9.100 1.454 1.00 96.44 166 GLY A CA 1
ATOM 1246 C C . GLY A 1 166 ? -3.854 8.676 0.858 1.00 96.44 166 GLY A C 1
ATOM 1247 O O . GLY A 1 166 ? -3.774 7.748 0.055 1.00 96.44 166 GLY A O 1
ATOM 1248 N N . GLU A 1 167 ? -2.793 9.357 1.269 1.00 97.75 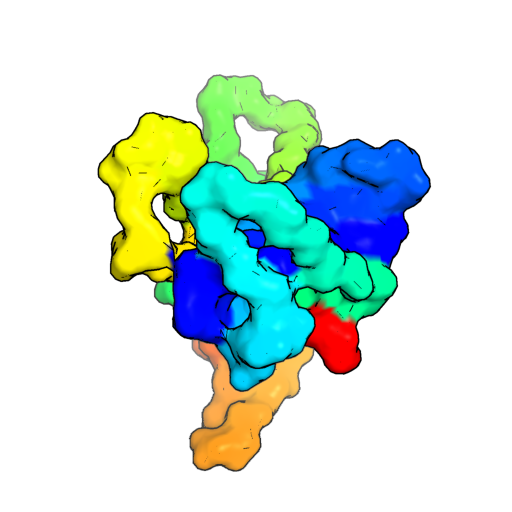167 GLU A N 1
ATOM 1249 C CA . GLU A 1 167 ? -1.442 9.228 0.736 1.00 97.75 167 GLU A CA 1
ATOM 1250 C C . GLU A 1 167 ? -0.549 8.373 1.643 1.00 97.75 167 GLU A C 1
ATOM 1252 O O . GLU A 1 167 ? -0.488 8.539 2.868 1.00 97.75 167 GLU A O 1
ATOM 1257 N N . VAL A 1 168 ? 0.210 7.472 1.025 1.00 98.31 168 VAL A N 1
ATOM 1258 C CA . VAL A 1 168 ? 1.130 6.554 1.700 1.00 98.31 168 VAL A CA 1
ATOM 1259 C C . VAL A 1 168 ? 2.477 6.475 0.995 1.00 98.31 168 VAL A C 1
ATOM 1261 O O . VAL A 1 168 ? 2.586 6.705 -0.207 1.00 98.31 168 VAL A O 1
ATOM 1264 N N . PHE A 1 169 ? 3.503 6.058 1.734 1.00 97.94 169 PHE A N 1
ATOM 1265 C CA . PHE A 1 169 ? 4.762 5.582 1.165 1.00 97.94 169 PHE A CA 1
ATOM 1266 C C . PHE A 1 169 ? 4.792 4.059 1.171 1.00 97.94 169 PHE A C 1
ATOM 1268 O O . PHE A 1 169 ? 4.747 3.428 2.230 1.00 97.94 169 PHE A O 1
ATOM 1275 N N . MET A 1 170 ? 4.893 3.463 -0.013 1.00 98.06 170 MET A N 1
ATOM 1276 C CA . MET A 1 170 ? 4.875 2.014 -0.178 1.00 98.06 170 MET A CA 1
ATOM 1277 C C . MET A 1 170 ? 6.233 1.389 0.156 1.00 98.06 170 MET A C 1
ATOM 1279 O O . MET A 1 170 ? 7.292 1.924 -0.190 1.00 98.06 170 MET A O 1
ATOM 1283 N N . THR A 1 171 ? 6.191 0.213 0.776 1.00 97.50 171 THR A N 1
ATOM 1284 C CA . THR A 1 171 ? 7.335 -0.666 1.045 1.00 97.50 171 THR A CA 1
ATOM 1285 C C . THR A 1 171 ? 7.012 -2.108 0.648 1.00 97.50 171 THR A C 1
ATOM 1287 O O . THR A 1 171 ? 5.846 -2.472 0.487 1.00 97.50 171 THR A O 1
ATOM 1290 N N . GLY A 1 172 ? 8.026 -2.936 0.417 1.00 95.62 172 GLY A N 1
ATOM 1291 C CA . GLY A 1 172 ? 7.807 -4.297 -0.047 1.00 95.62 172 GLY A CA 1
ATOM 1292 C C . GLY A 1 172 ? 8.959 -5.239 0.234 1.00 95.62 172 GLY A C 1
ATOM 1293 O O . GLY A 1 172 ? 10.118 -4.837 0.337 1.00 95.62 172 GLY A O 1
ATOM 1294 N N . SER A 1 173 ? 8.627 -6.521 0.347 1.00 93.19 173 SER A N 1
ATOM 1295 C CA . SER A 1 173 ? 9.610 -7.580 0.552 1.00 93.19 173 SER A CA 1
ATOM 1296 C C . SER A 1 173 ? 9.201 -8.877 -0.134 1.00 93.19 173 SER A C 1
ATOM 1298 O O . SER A 1 173 ? 8.020 -9.204 -0.226 1.00 93.19 173 SER A O 1
ATOM 1300 N N . ALA A 1 174 ? 10.200 -9.632 -0.587 1.00 87.25 174 ALA A N 1
ATOM 1301 C CA . ALA A 1 174 ? 10.044 -10.969 -1.155 1.00 87.25 174 ALA A CA 1
ATOM 1302 C C . ALA A 1 174 ? 10.367 -12.103 -0.154 1.00 87.25 174 ALA A C 1
ATOM 1304 O O . ALA A 1 174 ? 10.398 -13.261 -0.566 1.00 87.25 174 ALA A O 1
ATOM 1305 N N . THR A 1 175 ? 10.667 -11.767 1.109 1.00 67.50 175 THR A N 1
ATOM 1306 C CA . THR A 1 175 ? 10.963 -12.713 2.206 1.00 67.50 175 THR A CA 1
ATOM 1307 C C . THR A 1 175 ? 9.710 -13.392 2.724 1.00 67.50 175 THR A C 1
ATOM 1309 O O . THR A 1 175 ? 8.778 -12.632 3.068 1.00 67.50 175 THR A O 1
#

Foldseek 3Di:
DKWFWADLDVQKIWTFDADPVGDTPDIAIAGEPCNVQWHHDDVPDPDGTDIFPDKAKEKEDPDKAKAPAPVRVCVPDPPPPCVPPPDLQQDKAYPCPVCVVVVNDGSVPGFRKIWGKFFWQAWDWDADPVPRAIWIFTFTGSVDTYTYIGHPPHPPDHGGRMMMTDMIRMHMDSD

Solvent-accessible surface area (backbone atoms only — not comparable to full-atom values): 9455 Å² total; per-residue (Å²): 94,33,33,39,27,30,19,60,43,96,34,32,28,44,38,33,36,23,46,89,87,68,51,76,77,46,62,40,38,25,32,35,91,63,44,88,77,33,46,65,60,47,93,96,52,92,67,71,60,37,77,30,78,52,67,48,42,32,32,39,59,74,51,65,48,50,29,84,27,67,70,61,43,38,76,77,68,50,63,93,84,51,86,84,57,89,74,82,58,49,36,66,43,34,69,47,57,60,43,44,75,71,64,77,47,57,69,88,76,61,62,26,41,24,43,39,23,19,39,26,67,38,54,45,82,44,65,40,85,91,76,68,46,62,27,28,48,27,37,28,42,23,85,50,75,31,41,35,42,41,63,62,81,51,70,59,73,76,37,62,62,18,26,42,39,40,36,26,40,28,30,46,46,69,124

Secondary structure (DSSP, 8-state):
-EEEEEEEETTEEEEEEE-SSS-EEEEEEEE-S-GGGS-B--TTS-PPPEEESS-EEEEEEEEEEEESSHHHHHHHHSPTT-BTB-----EEEETTHHHHHHTSS-GGG---EEEEEEEEEEEEEEE-TTT--EEEEEEEESSSEEEEEEETT-SSPP-TT-EEEEEEEEEEE--

Radius of gyration: 17.0 Å; Cα contacts (8 Å, |Δi|>4): 412; chains: 1; bounding box: 47×31×46 Å

pLDDT: mean 89.92, std 10.89, range [44.75, 98.38]

Mean predicted aligned error: 5.14 Å